Protein AF-T0YZ37-F1 (afdb_monomer_lite)

Foldseek 3Di:
DPPVCQVHDWFWDLVLQVVLCVVDVQWPQQADPVVRDGRFADPHSDPRRGDTDGPDPVSRVVSVVSIDTPDDPDDDDDDDCPPVCVQEDDDDLVPADAPGWYKFKWFWDAAWDADPPRKIWTWTQGPVGRDIDIDIDHCVVVVRSVVSNPDDGGDIDMDTDGHHPDDD

Organism: NCBI:txid410659

Secondary structure (DSSP, 8-state):
--GGGTTSPP-B-HHHHHHHHHH-TTB-SSEETTTTEE-SS-SSSSS------BSSHHHHHHHGGGS-BS-----------TTS-TT--B--TTT--TT-EEEEEEEEEEEEEEPGGG-EEEEEEESS---EEEEEE-GGGTHHHHHHTT--TT-EEEEEEE--SS--

Structure (mmCIF, N/CA/C/O backbone):
data_AF-T0YZ37-F1
#
_entry.id   AF-T0YZ37-F1
#
loop_
_atom_site.group_PDB
_atom_site.id
_atom_site.type_symbol
_atom_site.label_atom_id
_atom_site.label_alt_id
_atom_site.label_comp_id
_atom_site.label_asym_id
_atom_site.label_entity_id
_atom_site.label_seq_id
_atom_site.pdbx_PDB_ins_code
_atom_site.Cartn_x
_atom_site.Cartn_y
_atom_site.Cartn_z
_atom_site.occupancy
_atom_site.B_iso_or_equiv
_atom_site.auth_seq_id
_atom_site.auth_comp_id
_atom_site.auth_asym_id
_atom_site.auth_atom_id
_atom_site.pdbx_PDB_model_num
ATOM 1 N N . ARG A 1 1 ? 19.584 -3.209 -12.941 1.00 94.94 1 ARG A N 1
ATOM 2 C CA . ARG A 1 1 ? 19.536 -2.114 -13.939 1.00 94.94 1 ARG A CA 1
ATOM 3 C C . ARG A 1 1 ? 20.964 -1.894 -14.353 1.00 94.94 1 ARG A C 1
ATOM 5 O O . ARG A 1 1 ? 21.771 -1.927 -13.433 1.00 94.94 1 ARG A O 1
ATOM 12 N N . ASP A 1 2 ? 21.206 -1.588 -15.628 1.00 94.62 2 ASP A N 1
ATOM 13 C CA . ASP A 1 2 ? 22.523 -1.145 -16.099 1.00 94.62 2 ASP A CA 1
ATOM 14 C C . ASP A 1 2 ? 23.151 -0.181 -15.068 1.00 94.62 2 ASP A C 1
ATOM 16 O O . ASP A 1 2 ? 22.488 0.810 -14.712 1.00 94.62 2 ASP A O 1
ATOM 20 N N . PRO A 1 3 ? 24.359 -0.476 -14.545 1.00 95.56 3 PRO A N 1
ATOM 21 C CA . PRO A 1 3 ? 25.015 0.334 -13.527 1.00 95.56 3 PRO A CA 1
ATOM 22 C C . PRO A 1 3 ? 25.089 1.821 -13.885 1.00 95.56 3 PRO A C 1
ATOM 24 O O . PRO A 1 3 ? 24.876 2.662 -13.013 1.00 95.56 3 PRO A O 1
ATOM 27 N N . ALA A 1 4 ? 25.253 2.162 -15.170 1.00 95.94 4 ALA A N 1
ATOM 28 C CA . ALA A 1 4 ? 25.313 3.547 -15.647 1.00 95.94 4 ALA A CA 1
ATOM 29 C C . ALA A 1 4 ? 23.989 4.326 -15.469 1.00 95.94 4 ALA A C 1
ATOM 31 O O . ALA A 1 4 ? 23.938 5.550 -15.628 1.00 95.94 4 ALA A O 1
ATOM 32 N N . ARG A 1 5 ? 22.890 3.629 -15.154 1.00 95.12 5 ARG A N 1
ATOM 33 C CA . ARG A 1 5 ? 21.544 4.196 -14.964 1.00 95.12 5 ARG A CA 1
ATOM 34 C C . ARG A 1 5 ? 21.104 4.233 -13.504 1.00 95.12 5 ARG A C 1
ATOM 36 O O . ARG A 1 5 ? 20.036 4.779 -13.210 1.00 95.12 5 ARG A O 1
ATOM 43 N N . ILE A 1 6 ? 21.875 3.654 -12.584 1.00 94.88 6 ILE A N 1
ATOM 44 C CA . ILE A 1 6 ? 21.584 3.719 -11.147 1.00 94.88 6 ILE A CA 1
ATOM 45 C C . ILE A 1 6 ? 21.623 5.192 -10.702 1.00 94.88 6 ILE A C 1
ATOM 47 O O . ILE A 1 6 ? 22.394 5.992 -11.219 1.00 94.88 6 ILE A O 1
ATOM 51 N N . GLY A 1 7 ? 20.689 5.590 -9.834 1.00 93.62 7 GLY A N 1
ATOM 52 C CA . GLY A 1 7 ? 20.487 6.994 -9.448 1.00 93.62 7 GLY A CA 1
ATOM 53 C C . GLY A 1 7 ? 19.720 7.858 -10.462 1.00 93.62 7 GLY A C 1
ATOM 54 O O . GLY A 1 7 ? 19.136 8.863 -10.071 1.00 93.62 7 GLY A O 1
ATOM 55 N N . ARG A 1 8 ? 19.618 7.455 -11.739 1.00 94.69 8 ARG A N 1
ATOM 56 C CA . ARG A 1 8 ? 18.833 8.187 -12.752 1.00 94.69 8 ARG A CA 1
ATOM 57 C C . ARG A 1 8 ? 17.347 7.803 -12.729 1.00 94.69 8 ARG A C 1
ATOM 59 O O . ARG A 1 8 ? 17.033 6.643 -12.413 1.00 94.69 8 ARG A O 1
ATOM 66 N N . PRO A 1 9 ? 16.435 8.712 -13.142 1.00 94.50 9 PRO A N 1
ATOM 67 C CA . PRO A 1 9 ? 15.014 8.411 -13.286 1.00 94.50 9 PRO A CA 1
ATOM 68 C C . PRO A 1 9 ? 14.767 7.151 -14.121 1.00 94.50 9 PRO A C 1
ATOM 70 O O . PRO A 1 9 ? 15.345 6.964 -15.194 1.00 94.50 9 PRO A O 1
ATOM 73 N N . ARG A 1 10 ? 13.902 6.269 -13.618 1.00 95.69 10 ARG A N 1
ATOM 74 C CA . ARG A 1 10 ? 13.529 5.023 -14.298 1.00 95.69 10 ARG A CA 1
ATOM 75 C C . ARG A 1 10 ? 12.606 5.320 -15.468 1.00 95.69 10 ARG A C 1
ATOM 77 O O . ARG A 1 10 ? 11.658 6.089 -15.337 1.00 95.69 1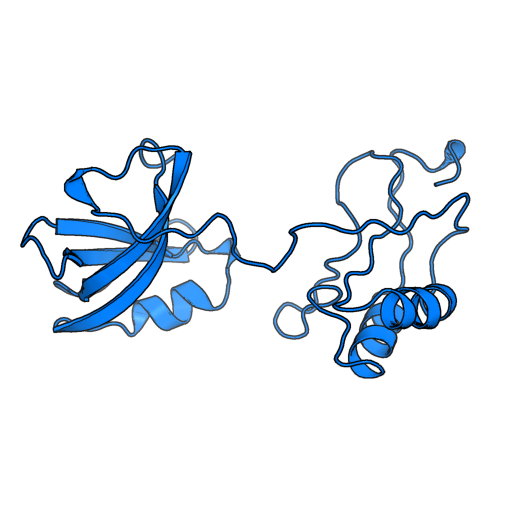0 ARG A O 1
ATOM 84 N N . ARG A 1 11 ? 12.809 4.618 -16.580 1.00 96.06 11 ARG A N 1
ATOM 85 C CA . ARG A 1 11 ? 11.865 4.617 -17.704 1.00 96.06 11 ARG A CA 1
ATOM 86 C C . ARG A 1 11 ? 11.088 3.309 -17.710 1.00 96.06 11 ARG A C 1
ATOM 88 O O . ARG A 1 11 ? 11.616 2.285 -18.129 1.00 96.06 11 ARG A O 1
ATOM 95 N N . VAL A 1 12 ? 9.847 3.345 -17.229 1.00 97.44 12 VAL A N 1
ATOM 96 C CA . VAL A 1 12 ? 8.907 2.212 -17.229 1.00 97.44 12 VAL A CA 1
ATOM 97 C C . VAL A 1 12 ? 7.542 2.723 -17.689 1.00 97.44 12 VAL A C 1
ATOM 99 O O . VAL A 1 12 ? 6.995 3.661 -17.116 1.00 97.44 12 VAL A O 1
ATOM 102 N N . SER A 1 13 ? 6.980 2.128 -18.739 1.00 97.38 13 SER A N 1
ATOM 103 C CA . SER A 1 13 ? 5.713 2.568 -19.321 1.00 97.38 13 SER A CA 1
ATOM 104 C C . SER A 1 13 ? 4.535 2.128 -18.454 1.00 97.38 13 SER A C 1
ATOM 106 O O . SER A 1 13 ? 4.132 0.960 -18.477 1.00 97.38 13 SER A O 1
ATOM 108 N N . ALA A 1 14 ? 3.921 3.084 -17.752 1.00 96.88 14 ALA A N 1
ATOM 109 C CA . ALA A 1 14 ? 2.712 2.848 -16.963 1.00 96.88 14 ALA A CA 1
ATOM 110 C C . ALA A 1 14 ? 1.574 2.229 -17.795 1.00 96.88 14 ALA A C 1
ATOM 112 O O . ALA A 1 14 ? 0.873 1.341 -17.313 1.00 96.88 14 ALA A O 1
ATOM 113 N N . ALA A 1 15 ? 1.432 2.630 -19.064 1.00 97.56 15 ALA A N 1
ATOM 114 C CA . ALA A 1 15 ? 0.443 2.062 -19.978 1.00 97.56 15 ALA A CA 1
ATOM 115 C C . ALA A 1 15 ? 0.663 0.558 -20.216 1.00 97.56 15 ALA A C 1
ATOM 117 O O . ALA A 1 15 ? -0.297 -0.209 -20.181 1.00 97.56 15 ALA A O 1
ATOM 118 N N . SER A 1 16 ? 1.918 0.131 -20.404 1.00 98.19 16 SER A N 1
ATOM 119 C CA . SER A 1 16 ? 2.251 -1.286 -20.596 1.00 98.19 16 SER A CA 1
ATOM 120 C C . SER A 1 16 ? 2.015 -2.123 -19.332 1.00 98.19 16 SER A C 1
ATOM 122 O O . SER A 1 16 ? 1.438 -3.203 -19.416 1.00 98.19 16 SER A O 1
ATOM 124 N N . VAL A 1 17 ? 2.354 -1.594 -18.148 1.00 98.06 17 VAL A N 1
ATOM 125 C CA . VAL A 1 17 ? 2.105 -2.268 -16.860 1.00 98.06 17 VAL A CA 1
ATOM 126 C C . VAL A 1 17 ? 0.608 -2.381 -16.583 1.00 98.06 17 VAL A C 1
ATOM 128 O O . VAL A 1 17 ? 0.128 -3.444 -16.194 1.00 98.06 17 VAL A O 1
ATOM 131 N N . ARG A 1 18 ? -0.155 -1.314 -16.851 1.00 97.81 18 ARG A N 1
ATOM 132 C CA . ARG A 1 18 ? -1.619 -1.323 -16.757 1.00 97.81 18 ARG A CA 1
ATOM 133 C C . ARG A 1 18 ? -2.233 -2.369 -17.687 1.00 97.81 18 ARG A C 1
ATOM 135 O O . ARG A 1 18 ? -3.118 -3.103 -17.257 1.00 97.81 18 ARG A O 1
ATOM 142 N N . ALA A 1 19 ? -1.779 -2.440 -18.938 1.00 98.00 19 ALA A N 1
ATOM 143 C CA . ALA A 1 19 ? -2.253 -3.433 -19.899 1.00 98.00 19 ALA A CA 1
ATOM 144 C C . ALA A 1 19 ? -1.924 -4.864 -19.444 1.00 98.00 19 ALA A C 1
ATOM 146 O O . ALA A 1 19 ? -2.800 -5.724 -19.466 1.00 98.00 19 ALA A O 1
ATOM 147 N N . ALA A 1 20 ? -0.704 -5.101 -18.953 1.00 97.56 20 ALA A N 1
ATOM 148 C CA . ALA A 1 20 ? -0.294 -6.400 -18.430 1.00 97.56 20 ALA A CA 1
ATOM 149 C C . ALA A 1 20 ? -1.151 -6.841 -17.231 1.00 97.56 20 ALA A C 1
ATOM 151 O O . ALA A 1 20 ? -1.652 -7.962 -17.240 1.00 97.56 20 ALA A O 1
ATOM 152 N N . GLN A 1 21 ? -1.384 -5.960 -16.247 1.00 97.31 21 GLN A N 1
ATOM 153 C CA . GLN A 1 21 ? -2.237 -6.271 -15.090 1.00 97.31 21 GLN A CA 1
ATOM 154 C C . GLN A 1 21 ? -3.695 -6.528 -15.494 1.00 97.31 21 GLN A C 1
ATOM 156 O O . GLN A 1 21 ? -4.326 -7.423 -14.948 1.00 97.31 21 GLN A O 1
ATOM 161 N N . ARG A 1 22 ? -4.238 -5.774 -16.460 1.00 96.94 22 ARG A N 1
ATOM 162 C CA . ARG A 1 22 ? -5.602 -6.006 -16.970 1.00 96.94 22 ARG A CA 1
ATOM 163 C C . ARG A 1 22 ? -5.742 -7.340 -17.704 1.00 96.94 22 ARG A C 1
ATOM 165 O O . ARG A 1 22 ? -6.812 -7.928 -17.668 1.00 96.94 22 ARG A O 1
ATOM 172 N N . ALA A 1 23 ? -4.679 -7.801 -18.360 1.00 97.50 23 ALA A N 1
ATOM 173 C CA . ALA A 1 23 ? -4.689 -9.037 -19.134 1.00 97.50 23 ALA A CA 1
ATOM 174 C C . ALA A 1 23 ? -4.552 -10.313 -18.282 1.00 97.50 23 ALA A C 1
ATOM 176 O O . ALA A 1 23 ? -4.825 -11.397 -18.790 1.00 97.50 23 ALA A O 1
ATOM 177 N N . ASP A 1 24 ? -4.103 -10.223 -17.024 1.00 97.38 24 ASP A N 1
ATOM 178 C CA . ASP A 1 24 ? -3.992 -11.384 -16.132 1.00 97.38 24 ASP A CA 1
ATOM 179 C C . ASP A 1 24 ? -4.424 -11.017 -14.696 1.00 97.38 24 ASP A C 1
ATOM 181 O O . ASP A 1 24 ? -3.654 -10.375 -13.975 1.00 97.38 24 ASP A O 1
ATOM 185 N N . PRO A 1 25 ? -5.614 -11.456 -14.230 1.00 96.06 25 PRO A N 1
ATOM 186 C CA . PRO A 1 25 ? -6.153 -11.107 -12.908 1.00 96.06 25 PRO A CA 1
ATOM 187 C C . PRO A 1 25 ? -5.351 -11.703 -11.740 1.00 96.06 25 PRO A C 1
ATOM 189 O O . PRO A 1 25 ? -5.617 -11.415 -10.571 1.00 96.06 25 PRO A O 1
ATOM 192 N N . ARG A 1 26 ? -4.364 -12.559 -12.028 1.00 97.69 26 ARG A N 1
ATOM 193 C CA . ARG A 1 26 ? -3.437 -13.072 -11.016 1.00 97.69 26 ARG A CA 1
ATOM 194 C C . ARG A 1 26 ? -2.339 -12.067 -10.687 1.00 97.69 26 ARG A C 1
ATOM 196 O O . ARG A 1 26 ? -1.674 -12.264 -9.672 1.00 97.69 26 ARG A O 1
ATOM 203 N N . LEU A 1 27 ? -2.137 -11.025 -11.496 1.00 97.94 27 LEU A N 1
ATOM 204 C CA . LEU A 1 27 ? -1.284 -9.890 -11.148 1.00 97.94 27 LEU A CA 1
ATOM 205 C C . LEU A 1 27 ? -2.026 -8.937 -10.211 1.00 97.94 27 LEU A C 1
ATOM 207 O O . LEU A 1 27 ? -3.212 -8.671 -10.387 1.00 97.94 27 LEU A O 1
ATOM 211 N N . PHE A 1 28 ? -1.319 -8.390 -9.228 1.00 96.62 28 PHE A N 1
ATOM 212 C CA . PHE A 1 28 ? -1.910 -7.486 -8.244 1.00 96.62 28 PHE A CA 1
ATOM 213 C C . PHE A 1 28 ? -0.935 -6.377 -7.863 1.00 96.62 28 PHE A C 1
ATOM 215 O O . PHE A 1 28 ? 0.274 -6.543 -7.989 1.00 96.62 28 PHE A O 1
ATOM 222 N N . LEU A 1 29 ? -1.454 -5.236 -7.395 1.00 95.31 29 LEU A N 1
ATOM 223 C CA . LEU A 1 29 ? -0.657 -4.104 -6.895 1.00 95.31 29 LEU A CA 1
ATOM 224 C C . LEU A 1 29 ? 0.522 -3.706 -7.810 1.00 95.31 29 LEU A C 1
ATOM 226 O O . LEU A 1 29 ? 1.586 -3.325 -7.318 1.00 95.31 29 LEU A O 1
ATOM 230 N N . CYS A 1 30 ? 0.347 -3.809 -9.133 1.00 97.25 30 CYS A N 1
ATOM 231 C CA . CYS A 1 30 ? 1.320 -3.356 -10.129 1.00 97.25 30 CYS A CA 1
ATOM 232 C C . CYS A 1 30 ? 0.963 -1.958 -10.665 1.00 97.25 30 CYS A C 1
ATOM 234 O O . CYS A 1 30 ? 1.829 -1.105 -10.873 1.00 97.25 30 CYS A O 1
ATOM 236 N N . TYR A 1 31 ? -0.327 -1.694 -10.851 1.00 96.69 31 TYR A N 1
ATOM 237 C CA . TYR A 1 31 ? -0.852 -0.381 -11.221 1.00 96.69 31 TYR A CA 1
ATOM 238 C C . TYR A 1 31 ? -2.136 -0.101 -10.446 1.00 96.69 31 TYR A C 1
ATOM 240 O O . TYR A 1 31 ? -3.010 -0.969 -10.377 1.00 96.69 31 TYR A O 1
ATOM 248 N N . ASP A 1 32 ? -2.260 1.104 -9.897 1.00 93.00 32 ASP A N 1
ATOM 249 C CA . ASP A 1 32 ? -3.486 1.555 -9.246 1.00 93.00 32 ASP A CA 1
ATOM 250 C C . ASP A 1 32 ? -4.306 2.436 -10.204 1.00 93.00 32 ASP A C 1
ATOM 252 O O . ASP A 1 32 ? -3.885 3.553 -10.517 1.00 93.00 32 ASP A O 1
ATOM 256 N N . PRO A 1 33 ? -5.481 1.978 -10.677 1.00 89.00 33 PRO A N 1
ATOM 257 C CA . PRO A 1 33 ? -6.335 2.784 -11.541 1.00 89.00 33 PRO A CA 1
ATOM 258 C C . PRO A 1 33 ? -6.983 3.974 -10.825 1.00 89.00 33 PRO A C 1
ATOM 260 O O . PRO A 1 33 ? -7.316 4.946 -11.498 1.00 89.00 33 PRO A O 1
ATOM 263 N N . ARG A 1 34 ? -7.144 3.923 -9.496 1.00 87.25 34 ARG A N 1
ATOM 264 C CA . ARG A 1 34 ? -7.820 4.967 -8.708 1.00 87.25 34 ARG A CA 1
ATOM 265 C C . ARG A 1 34 ? -6.939 6.202 -8.592 1.00 87.25 34 ARG A C 1
ATOM 267 O O . ARG A 1 34 ? -7.384 7.311 -8.853 1.00 87.25 34 ARG A O 1
ATOM 274 N N . THR A 1 35 ? -5.664 5.994 -8.268 1.00 87.19 35 THR A N 1
ATOM 275 C CA . THR A 1 35 ? -4.668 7.074 -8.161 1.00 87.19 35 THR A CA 1
ATOM 276 C C . THR A 1 35 ? -3.856 7.280 -9.442 1.00 87.19 35 THR A C 1
ATOM 278 O O . THR A 1 35 ? -3.023 8.179 -9.509 1.00 87.19 35 THR A O 1
ATOM 281 N N . ARG A 1 36 ? -4.080 6.448 -10.470 1.00 89.88 36 ARG A N 1
ATOM 282 C CA . ARG A 1 36 ? -3.307 6.390 -11.725 1.00 89.88 36 ARG A CA 1
ATOM 283 C C . ARG A 1 36 ? -1.803 6.152 -11.512 1.00 89.88 36 ARG A C 1
ATOM 285 O O . ARG A 1 36 ? -1.000 6.481 -12.387 1.00 89.88 36 ARG A O 1
ATOM 292 N N . ARG A 1 37 ? -1.411 5.562 -10.377 1.00 91.31 37 ARG A N 1
ATOM 293 C CA . ARG A 1 37 ? -0.006 5.381 -9.980 1.00 91.31 37 ARG A CA 1
ATOM 294 C C . ARG A 1 37 ? 0.579 4.060 -10.460 1.00 91.31 37 ARG A C 1
ATOM 296 O O . ARG A 1 37 ? -0.048 3.002 -10.398 1.00 91.31 37 ARG A O 1
ATOM 303 N N . LEU A 1 38 ? 1.842 4.129 -10.871 1.00 95.00 38 LEU A N 1
ATOM 304 C CA . LEU A 1 38 ? 2.689 2.964 -11.085 1.00 95.00 38 LEU A CA 1
ATOM 305 C C . LEU A 1 38 ? 3.219 2.472 -9.732 1.00 95.00 38 LEU A C 1
ATOM 307 O O . LEU A 1 38 ? 3.899 3.222 -9.040 1.00 95.00 38 LEU A O 1
ATOM 311 N N . LEU A 1 39 ? 2.920 1.225 -9.360 1.00 95.94 39 LEU A N 1
ATOM 312 C CA . LEU A 1 39 ? 3.282 0.666 -8.046 1.00 95.94 39 LEU A CA 1
ATOM 313 C C . LEU A 1 39 ? 4.503 -0.263 -8.086 1.00 95.94 39 LEU A C 1
ATOM 315 O O . LEU A 1 39 ? 4.966 -0.726 -7.047 1.00 95.94 39 LEU A O 1
ATOM 319 N N . VAL A 1 40 ? 5.012 -0.557 -9.284 1.00 96.69 40 VAL A N 1
ATOM 320 C CA . VAL A 1 40 ? 6.109 -1.517 -9.486 1.00 96.69 40 VAL A CA 1
ATOM 321 C C . VAL A 1 40 ? 7.498 -0.893 -9.464 1.00 96.69 40 VAL A C 1
ATOM 323 O O . VAL A 1 40 ? 8.473 -1.623 -9.314 1.00 96.69 40 VAL A O 1
ATOM 326 N N . ALA A 1 41 ? 7.615 0.420 -9.668 1.00 95.75 41 ALA A N 1
ATOM 327 C CA . ALA A 1 41 ? 8.900 1.099 -9.805 1.00 95.75 41 ALA A CA 1
ATOM 328 C C . ALA A 1 41 ? 9.254 1.837 -8.500 1.00 95.75 41 ALA A C 1
ATOM 330 O O . ALA A 1 41 ? 8.485 2.698 -8.075 1.00 95.75 41 ALA A O 1
ATOM 331 N N . PRO A 1 42 ? 10.397 1.534 -7.858 1.00 94.38 42 PRO A N 1
ATOM 332 C CA . PRO A 1 42 ? 10.799 2.228 -6.640 1.00 94.38 42 PRO A CA 1
ATOM 333 C C . PRO A 1 42 ? 11.251 3.666 -6.928 1.00 94.38 42 PRO A C 1
ATOM 335 O O . PRO A 1 42 ? 11.732 3.979 -8.019 1.00 94.38 42 PRO A O 1
ATOM 338 N N . HIS A 1 43 ? 11.129 4.537 -5.925 1.00 91.88 43 HIS A N 1
ATOM 339 C CA . HIS A 1 43 ? 11.526 5.953 -5.990 1.00 91.88 43 HIS A CA 1
ATOM 340 C C . HIS A 1 43 ? 12.886 6.224 -5.317 1.00 91.88 43 HIS A C 1
ATOM 342 O O . HIS A 1 43 ? 13.199 7.352 -4.963 1.00 91.88 43 HIS A O 1
ATOM 348 N N . THR A 1 44 ? 13.703 5.187 -5.131 1.00 93.44 44 THR A N 1
ATOM 349 C CA . THR A 1 44 ? 15.030 5.265 -4.502 1.00 93.44 44 THR A CA 1
ATOM 350 C C . THR A 1 44 ? 16.146 5.079 -5.540 1.00 93.44 44 THR A C 1
ATOM 352 O O . THR A 1 44 ? 15.895 4.498 -6.609 1.00 93.44 44 THR A O 1
ATOM 355 N N . PRO A 1 45 ? 17.397 5.494 -5.256 1.00 93.62 45 PRO A N 1
ATOM 356 C CA . PRO A 1 45 ? 18.549 5.294 -6.147 1.00 93.62 45 PRO A C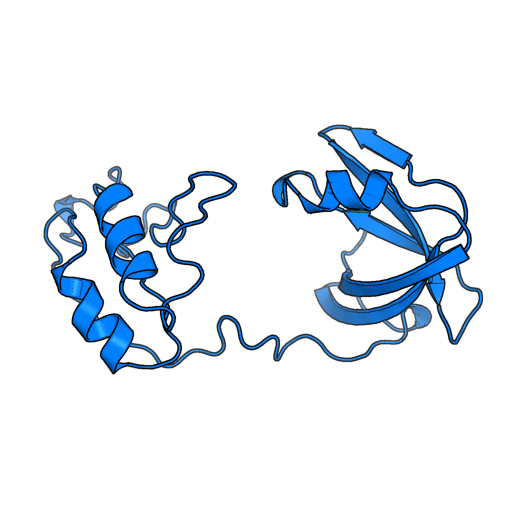A 1
ATOM 357 C C . PRO A 1 45 ? 19.041 3.829 -6.202 1.00 93.62 45 PRO A C 1
ATOM 359 O O . PRO A 1 45 ? 20.209 3.567 -6.451 1.00 93.62 45 PRO A O 1
ATOM 362 N N . CYS A 1 46 ? 18.160 2.848 -5.988 1.00 95.81 46 CYS A N 1
ATOM 363 C CA . CYS A 1 46 ? 18.498 1.426 -5.952 1.00 95.81 46 CYS A CA 1
ATOM 364 C C . CYS A 1 46 ? 18.631 0.791 -7.363 1.00 95.81 46 CYS A C 1
ATOM 366 O O . CYS A 1 46 ? 18.160 1.356 -8.359 1.00 95.81 46 CYS A O 1
ATOM 368 N N . PRO A 1 47 ? 19.205 -0.422 -7.482 1.00 96.62 47 PRO A N 1
ATOM 369 C CA . PRO A 1 47 ? 19.401 -1.093 -8.774 1.00 96.62 47 PRO A CA 1
ATOM 370 C C . PRO A 1 47 ? 18.133 -1.744 -9.355 1.00 96.62 47 PRO A C 1
ATOM 372 O O . PRO A 1 47 ? 18.156 -2.232 -10.490 1.00 96.62 47 PRO A O 1
ATOM 375 N N . ILE A 1 48 ? 17.023 -1.773 -8.611 1.00 97.19 48 ILE A N 1
ATOM 376 C CA . ILE A 1 48 ? 15.761 -2.389 -9.045 1.00 97.19 48 ILE A CA 1
ATOM 377 C C . ILE A 1 48 ? 15.094 -1.518 -10.112 1.00 97.19 48 ILE A C 1
ATOM 379 O O . ILE A 1 48 ? 14.911 -0.322 -9.893 1.00 97.19 48 ILE A O 1
ATOM 383 N N . LEU A 1 49 ? 14.717 -2.103 -11.258 1.00 97.50 49 LEU A N 1
ATOM 384 C CA . LEU A 1 49 ? 13.997 -1.394 -12.326 1.00 97.50 49 LEU A CA 1
ATOM 385 C C . LEU A 1 49 ? 12.493 -1.341 -12.054 1.00 97.50 49 LEU A C 1
ATOM 387 O O . LEU A 1 49 ? 11.922 -0.266 -11.906 1.00 97.50 49 LEU A O 1
ATOM 391 N N . PHE A 1 50 ? 11.865 -2.509 -11.967 1.00 97.50 50 PHE A N 1
ATOM 392 C CA . PHE A 1 50 ? 10.485 -2.680 -11.541 1.00 97.50 50 PHE A CA 1
ATOM 393 C C . PHE A 1 50 ? 10.309 -4.075 -10.929 1.00 97.50 50 PHE A C 1
ATOM 395 O O . PHE A 1 50 ? 11.089 -4.980 -11.223 1.00 97.50 50 PHE A O 1
ATOM 402 N N . GLY A 1 51 ? 9.273 -4.257 -10.113 1.00 97.50 51 GLY A N 1
ATOM 403 C CA . GLY A 1 51 ? 8.851 -5.558 -9.596 1.00 97.50 51 GLY A CA 1
ATOM 404 C C . GLY A 1 51 ? 7.378 -5.812 -9.891 1.00 97.50 51 GLY A C 1
ATOM 405 O O . GLY A 1 51 ? 6.517 -5.131 -9.342 1.00 97.50 51 GLY A O 1
ATOM 406 N N . LEU A 1 52 ? 7.083 -6.786 -10.753 1.00 98.06 52 LEU A N 1
ATOM 407 C CA . LEU A 1 52 ? 5.719 -7.287 -10.938 1.00 98.06 52 LEU A CA 1
ATOM 408 C C . LEU A 1 52 ? 5.367 -8.239 -9.792 1.00 98.06 52 LEU A C 1
ATOM 410 O O . LEU A 1 52 ? 6.190 -9.062 -9.394 1.00 98.06 52 LEU A O 1
ATOM 414 N N . ARG A 1 53 ? 4.131 -8.162 -9.300 1.00 98.19 53 ARG A N 1
ATOM 415 C CA . ARG A 1 53 ? 3.596 -9.070 -8.280 1.00 98.19 53 ARG A CA 1
ATOM 416 C C . ARG A 1 53 ? 2.472 -9.897 -8.876 1.00 98.19 53 ARG A C 1
ATOM 418 O O . ARG A 1 53 ? 1.603 -9.367 -9.568 1.00 98.19 53 ARG A O 1
ATOM 425 N N . GLY A 1 54 ? 2.476 -11.190 -8.586 1.00 97.56 54 GLY A N 1
ATOM 426 C CA . GLY A 1 54 ? 1.426 -12.094 -9.023 1.00 97.56 54 GLY A CA 1
ATOM 427 C C . GLY A 1 54 ? 1.260 -13.273 -8.081 1.00 97.56 54 GLY A C 1
ATOM 428 O O . GLY A 1 54 ? 2.195 -13.656 -7.386 1.00 97.56 54 GLY A O 1
ATOM 429 N N . ARG A 1 55 ? 0.056 -13.844 -8.066 1.00 97.00 55 ARG A N 1
ATOM 430 C CA . ARG A 1 55 ? -0.295 -15.005 -7.231 1.00 97.00 55 ARG A CA 1
ATOM 431 C C . ARG A 1 55 ? 0.387 -16.298 -7.681 1.00 97.00 55 ARG A C 1
ATOM 433 O O . ARG A 1 55 ? 0.497 -17.231 -6.900 1.00 97.00 55 ARG A O 1
ATOM 440 N N . VAL A 1 56 ? 0.837 -16.357 -8.937 1.00 97.00 56 VAL A N 1
ATOM 441 C CA . VAL A 1 56 ? 1.547 -17.508 -9.511 1.00 97.00 56 VAL A CA 1
ATOM 442 C C . VAL A 1 56 ? 2.719 -17.045 -10.373 1.00 97.00 56 VAL A C 1
ATOM 444 O O . VAL A 1 56 ? 2.617 -16.044 -11.089 1.00 97.00 56 VAL A O 1
ATOM 447 N N . ALA A 1 57 ? 3.807 -17.818 -10.362 1.00 97.81 57 ALA A N 1
ATOM 448 C CA . ALA A 1 57 ? 5.021 -17.562 -11.140 1.00 97.81 57 ALA A CA 1
ATOM 449 C C . ALA A 1 57 ? 4.732 -17.327 -12.632 1.00 97.81 57 ALA A C 1
ATOM 451 O O . ALA A 1 57 ? 5.194 -16.353 -13.226 1.00 97.81 57 ALA A O 1
ATOM 452 N N . ALA A 1 58 ? 3.896 -18.185 -13.222 1.00 98.06 58 ALA A N 1
ATOM 453 C CA . ALA A 1 58 ? 3.586 -18.149 -14.647 1.00 98.06 58 ALA A CA 1
ATOM 454 C C . ALA A 1 58 ? 2.928 -16.828 -15.096 1.00 98.06 58 ALA A C 1
ATOM 456 O O . ALA A 1 58 ? 3.159 -16.377 -16.215 1.00 98.06 58 ALA A O 1
ATOM 457 N N . ALA A 1 59 ? 2.136 -16.182 -14.232 1.00 98.00 59 ALA A N 1
ATOM 458 C CA . ALA A 1 59 ? 1.521 -14.888 -14.538 1.00 98.00 59 ALA A CA 1
ATOM 459 C C . ALA A 1 59 ? 2.580 -13.782 -14.634 1.00 98.00 59 ALA A C 1
ATOM 461 O O . ALA A 1 59 ? 2.590 -13.010 -15.591 1.00 98.00 59 ALA A O 1
ATOM 462 N N . VAL A 1 60 ? 3.519 -13.755 -13.683 1.00 98.12 60 VAL A N 1
ATOM 463 C CA . VAL A 1 60 ? 4.632 -12.795 -13.667 1.00 98.12 60 VAL A CA 1
ATOM 464 C C . VAL A 1 60 ? 5.540 -12.995 -14.882 1.00 98.12 60 VAL A C 1
ATOM 466 O O . VAL A 1 60 ? 5.862 -12.029 -15.574 1.00 98.12 60 VAL A O 1
ATOM 469 N N . LEU A 1 61 ? 5.897 -14.246 -15.189 1.00 97.75 61 LEU A N 1
ATOM 470 C CA . LEU A 1 61 ? 6.776 -14.584 -16.312 1.00 97.75 61 LEU A CA 1
ATOM 471 C C . LEU A 1 61 ? 6.163 -14.215 -17.671 1.00 97.75 61 LEU A C 1
ATOM 473 O O . LEU A 1 61 ? 6.845 -13.610 -18.495 1.00 97.75 61 LEU A O 1
ATOM 477 N N . ARG A 1 62 ? 4.868 -14.490 -17.887 1.00 97.88 62 ARG A N 1
ATOM 478 C CA . ARG A 1 62 ? 4.160 -14.082 -19.118 1.00 97.88 62 ARG A CA 1
ATOM 479 C C . ARG A 1 62 ? 4.013 -12.568 -19.252 1.00 97.88 62 ARG A C 1
ATOM 481 O O . ARG A 1 62 ? 3.987 -12.048 -20.366 1.00 97.88 62 ARG A O 1
ATOM 488 N N . ALA A 1 63 ? 3.882 -11.860 -18.135 1.00 97.69 63 ALA A N 1
ATOM 489 C CA . ALA A 1 63 ? 3.683 -10.418 -18.128 1.00 97.69 63 ALA A CA 1
ATOM 490 C C . ALA A 1 63 ? 4.982 -9.626 -18.305 1.00 97.69 63 ALA A C 1
ATOM 492 O O . ALA A 1 63 ? 4.960 -8.579 -18.950 1.00 97.69 63 ALA A O 1
ATOM 493 N N . ARG A 1 64 ? 6.112 -10.128 -17.787 1.00 96.81 64 ARG A N 1
ATOM 494 C CA . ARG A 1 64 ? 7.432 -9.479 -17.873 1.00 96.81 64 ARG A CA 1
ATOM 495 C C . ARG A 1 64 ? 7.772 -8.950 -19.277 1.00 96.81 64 ARG A C 1
ATOM 497 O O . ARG A 1 64 ? 8.064 -7.760 -19.364 1.00 96.81 64 ARG A O 1
ATOM 504 N N . PRO A 1 65 ? 7.721 -9.746 -20.369 1.00 96.50 65 PRO A N 1
ATOM 505 C CA . PRO A 1 65 ? 8.083 -9.255 -21.703 1.00 96.50 65 PRO A CA 1
ATOM 506 C C . PRO A 1 65 ? 7.086 -8.237 -22.280 1.00 96.50 65 PRO A C 1
ATOM 508 O O . PRO A 1 65 ? 7.413 -7.541 -23.233 1.00 96.50 65 PRO A O 1
ATOM 511 N N . ARG A 1 66 ? 5.876 -8.120 -21.715 1.00 97.00 66 ARG A N 1
ATOM 512 C CA . ARG A 1 66 ? 4.854 -7.155 -22.157 1.00 97.00 66 ARG A CA 1
ATOM 513 C C . ARG A 1 66 ? 5.065 -5.760 -21.561 1.00 97.00 66 ARG A C 1
ATOM 515 O O . ARG A 1 66 ? 4.457 -4.796 -22.029 1.00 97.00 66 ARG A O 1
ATOM 522 N N . VAL A 1 67 ? 5.897 -5.639 -20.524 1.00 97.81 67 VAL A N 1
ATOM 523 C CA . VAL A 1 67 ? 6.221 -4.360 -19.886 1.00 97.81 67 VAL A CA 1
ATOM 524 C C . VAL A 1 67 ? 7.312 -3.653 -20.683 1.00 97.81 67 VAL A C 1
ATOM 526 O O . VAL A 1 67 ? 8.434 -4.138 -20.791 1.00 97.81 67 VAL A O 1
ATOM 529 N N . ARG A 1 68 ? 6.995 -2.467 -21.206 1.00 98.19 68 ARG A N 1
ATOM 530 C CA . ARG A 1 68 ? 7.962 -1.604 -21.892 1.00 98.19 68 ARG A CA 1
ATOM 531 C C . ARG A 1 68 ? 8.732 -0.783 -20.863 1.00 98.19 68 ARG A C 1
ATOM 533 O O . ARG A 1 68 ? 8.128 -0.018 -20.111 1.00 98.19 68 ARG A O 1
ATOM 540 N N . ALA A 1 69 ? 10.051 -0.917 -20.849 1.00 97.19 69 ALA A N 1
ATOM 541 C CA . ALA A 1 69 ? 10.950 -0.193 -19.957 1.00 97.19 69 ALA A CA 1
ATOM 542 C C . ALA A 1 69 ? 12.309 0.050 -20.635 1.00 97.19 69 ALA A C 1
ATOM 544 O O . ALA A 1 69 ? 12.543 -0.409 -21.751 1.00 97.19 69 ALA A O 1
ATOM 545 N N . GLU A 1 70 ? 13.212 0.763 -19.962 1.00 96.81 70 GLU A N 1
ATOM 546 C CA . GLU A 1 70 ? 14.639 0.710 -20.303 1.00 96.81 70 GLU A CA 1
ATOM 547 C C . GLU A 1 70 ? 15.199 -0.724 -20.198 1.00 96.81 70 GLU A C 1
ATOM 549 O O . GLU A 1 70 ? 14.580 -1.564 -19.536 1.00 96.81 70 GLU A O 1
ATOM 554 N N . PRO A 1 71 ? 16.349 -1.022 -20.837 1.00 95.81 71 PRO A N 1
ATOM 555 C CA . PRO A 1 71 ? 16.890 -2.376 -20.881 1.00 95.81 71 PRO A CA 1
ATOM 556 C C . PRO A 1 71 ? 16.992 -3.039 -19.502 1.00 95.81 71 PRO A C 1
ATOM 558 O O . PRO A 1 71 ? 17.550 -2.491 -18.545 1.00 95.81 71 PRO A O 1
ATOM 561 N N . VAL A 1 72 ? 16.434 -4.246 -19.411 1.00 96.31 72 VAL A N 1
A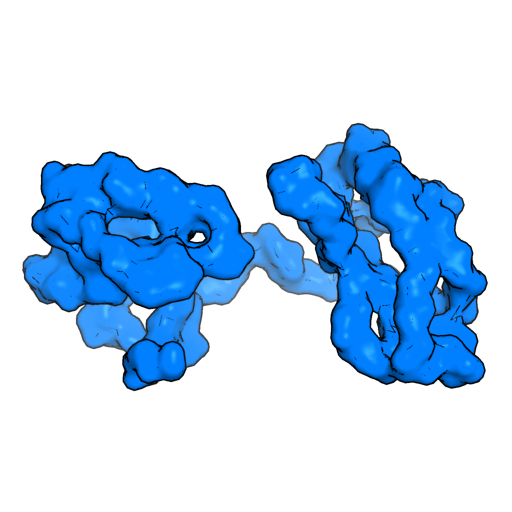TOM 562 C CA . VAL A 1 72 ? 16.516 -5.088 -18.218 1.00 96.31 72 VAL A CA 1
ATOM 563 C C . VAL A 1 72 ? 17.838 -5.839 -18.264 1.00 96.31 72 VAL A C 1
ATOM 565 O O . VAL A 1 72 ? 17.972 -6.791 -19.020 1.00 96.31 72 VAL A O 1
ATOM 568 N N . GLU A 1 73 ? 18.792 -5.433 -17.432 1.00 96.62 73 GLU A N 1
ATOM 569 C CA . GLU A 1 73 ? 20.083 -6.125 -17.331 1.00 96.62 73 GLU A CA 1
ATOM 570 C C . GLU A 1 73 ? 19.943 -7.536 -16.736 1.00 96.62 73 GLU A C 1
ATOM 572 O O . GLU A 1 73 ? 20.495 -8.497 -17.256 1.00 96.62 73 GLU A O 1
ATOM 577 N N . ARG A 1 74 ? 19.187 -7.674 -15.639 1.00 96.12 74 ARG A N 1
ATOM 578 C CA . ARG A 1 74 ? 18.964 -8.941 -14.927 1.00 96.12 74 ARG A CA 1
ATOM 579 C C . ARG A 1 74 ? 17.557 -8.971 -14.353 1.00 96.12 74 ARG A C 1
ATOM 581 O O . ARG A 1 74 ? 16.965 -7.923 -14.082 1.00 96.12 74 ARG A O 1
ATOM 588 N N . TRP A 1 75 ? 17.032 -10.170 -14.142 1.00 96.69 75 TRP A N 1
ATOM 589 C CA . TRP A 1 75 ? 15.760 -10.385 -13.463 1.00 96.69 75 TRP A CA 1
ATOM 590 C C . TRP A 1 75 ? 15.828 -11.647 -12.606 1.00 96.69 75 TRP A C 1
ATOM 592 O O . TRP A 1 75 ? 16.606 -12.554 -12.882 1.00 96.69 75 TRP A O 1
ATOM 602 N N . MET A 1 76 ? 15.005 -11.684 -11.564 1.00 97.75 76 MET A N 1
ATOM 603 C CA . MET A 1 76 ? 14.848 -12.834 -10.682 1.00 97.75 76 MET A CA 1
ATOM 604 C C . MET A 1 76 ? 13.385 -12.919 -10.254 1.00 97.75 76 MET A C 1
ATOM 606 O O . MET A 1 76 ? 12.701 -11.896 -10.157 1.00 97.75 76 MET A O 1
ATOM 610 N N . LEU A 1 77 ? 12.904 -14.138 -10.025 1.00 97.81 77 LEU A N 1
ATOM 611 C CA . LEU A 1 77 ? 11.584 -14.393 -9.469 1.00 97.81 77 LEU A CA 1
ATOM 612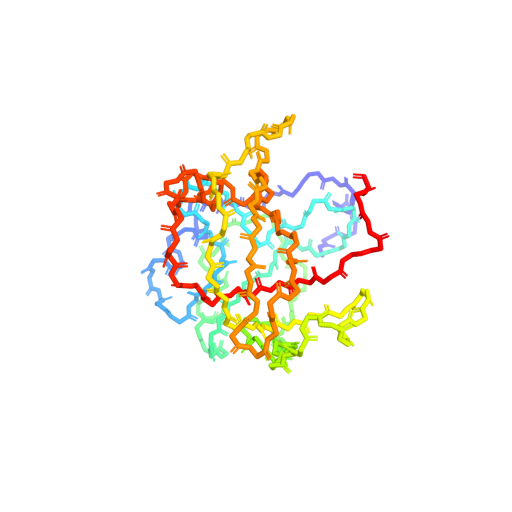 C C . LEU A 1 77 ? 11.733 -14.827 -8.011 1.00 97.81 77 LEU A C 1
ATOM 614 O O . LEU A 1 77 ? 12.466 -15.764 -7.720 1.00 97.81 77 LEU A O 1
ATOM 618 N N . PHE A 1 78 ? 11.002 -14.169 -7.114 1.00 98.12 78 PHE A N 1
ATOM 619 C CA . PHE A 1 78 ? 10.985 -14.498 -5.692 1.00 98.12 78 PHE A CA 1
ATOM 620 C C . PHE A 1 78 ? 9.603 -14.989 -5.275 1.00 98.12 78 PHE A C 1
ATOM 622 O O . PHE A 1 78 ? 8.585 -14.408 -5.661 1.00 98.12 78 PHE A O 1
ATOM 629 N N . ARG A 1 79 ? 9.569 -16.012 -4.419 1.00 97.62 79 ARG A N 1
ATOM 630 C CA . ARG A 1 79 ? 8.402 -16.288 -3.577 1.00 97.62 79 ARG A CA 1
ATOM 631 C C . ARG A 1 79 ? 8.491 -15.371 -2.359 1.00 97.62 79 ARG A C 1
ATOM 633 O O . ARG A 1 79 ? 9.530 -15.315 -1.715 1.00 97.62 79 ARG A O 1
ATOM 640 N N . THR A 1 80 ? 7.425 -14.632 -2.068 1.00 97.06 80 THR A N 1
ATOM 641 C CA . THR A 1 80 ? 7.403 -13.644 -0.978 1.00 97.06 80 THR A CA 1
ATOM 642 C C . THR A 1 80 ? 6.117 -13.775 -0.170 1.00 97.06 80 THR A C 1
ATOM 644 O O . THR A 1 80 ? 5.148 -14.365 -0.646 1.00 97.06 80 THR A O 1
ATOM 647 N N . ASN A 1 81 ? 6.087 -13.186 1.023 1.00 95.75 81 ASN A N 1
ATOM 648 C CA . ASN A 1 81 ? 4.878 -13.031 1.831 1.00 95.75 81 ASN A CA 1
ATOM 649 C C . ASN A 1 81 ? 4.062 -11.769 1.472 1.00 95.75 81 ASN A C 1
ATOM 651 O O . ASN A 1 81 ? 3.105 -11.423 2.164 1.00 95.75 81 ASN A O 1
ATOM 655 N N . GLN A 1 82 ? 4.407 -11.052 0.397 1.00 95.06 82 GLN A N 1
ATOM 656 C CA . GLN A 1 82 ? 3.713 -9.817 0.031 1.00 95.06 82 GLN A CA 1
ATOM 657 C C . GLN A 1 82 ? 2.244 -10.077 -0.319 1.00 95.06 82 GLN A C 1
ATOM 659 O O . GLN A 1 82 ? 1.924 -10.967 -1.104 1.00 95.06 82 GLN A O 1
ATOM 664 N N . GLY A 1 83 ? 1.350 -9.249 0.226 1.00 90.94 83 GLY A N 1
ATOM 665 C CA . GLY A 1 83 ? -0.090 -9.352 -0.026 1.00 90.94 83 GLY A CA 1
ATOM 666 C C . GLY A 1 83 ? -0.784 -10.519 0.683 1.00 90.94 83 GLY A C 1
ATOM 667 O O . GLY A 1 83 ? -1.938 -10.787 0.367 1.00 90.94 83 GLY A O 1
ATOM 668 N N . THR A 1 84 ? -0.110 -11.204 1.616 1.00 91.00 84 THR A N 1
ATOM 669 C CA . THR A 1 84 ? -0.700 -12.311 2.394 1.00 91.00 84 THR A CA 1
ATOM 670 C C . THR A 1 84 ? -1.448 -11.843 3.642 1.00 91.00 84 THR A C 1
ATOM 672 O O . THR A 1 84 ? -2.388 -12.504 4.063 1.00 91.00 84 THR A O 1
ATOM 675 N N . GLY A 1 85 ? -1.051 -10.707 4.227 1.00 91.50 85 GLY A N 1
ATOM 676 C CA . GLY A 1 85 ? -1.612 -10.234 5.496 1.00 91.50 85 GLY A CA 1
ATOM 677 C C . GLY A 1 85 ? -1.186 -11.063 6.715 1.00 91.50 85 GLY A C 1
ATOM 678 O O . GLY A 1 85 ? -1.801 -10.942 7.766 1.00 91.50 85 GLY A O 1
ATOM 679 N N . ASP A 1 86 ? -0.137 -11.877 6.587 1.00 91.56 86 ASP A N 1
ATOM 680 C CA . ASP A 1 86 ? 0.440 -12.736 7.632 1.00 91.56 86 ASP A CA 1
ATOM 681 C C . ASP A 1 86 ? 0.751 -12.034 8.969 1.00 91.56 86 ASP A C 1
ATOM 683 O O . ASP A 1 86 ? 0.616 -12.623 10.037 1.00 91.56 86 ASP A O 1
ATOM 687 N N . HIS A 1 87 ? 1.138 -10.762 8.921 1.00 89.31 87 HIS A N 1
ATOM 688 C CA . HIS A 1 87 ? 1.454 -9.931 10.083 1.00 89.31 87 HIS A CA 1
ATOM 689 C C . HIS A 1 87 ? 0.218 -9.412 10.837 1.00 89.31 87 HIS A C 1
ATOM 691 O O . HIS A 1 87 ? 0.360 -8.820 11.910 1.00 89.31 87 HIS A O 1
ATOM 697 N N . PHE A 1 88 ? -0.993 -9.608 10.308 1.00 92.12 88 PHE A N 1
ATOM 698 C CA . PHE A 1 88 ? -2.221 -9.165 10.955 1.00 92.12 88 PHE A CA 1
ATOM 699 C C . PHE A 1 88 ? -2.809 -10.252 11.850 1.00 92.12 88 PHE A C 1
ATOM 701 O O . PHE A 1 88 ? -3.559 -11.127 11.420 1.00 92.12 88 PHE A O 1
ATOM 708 N N . VAL A 1 89 ? -2.523 -10.133 13.140 1.00 93.25 89 VAL A N 1
ATOM 709 C CA . VAL A 1 89 ? -3.100 -10.982 14.186 1.00 93.25 89 VAL A CA 1
ATOM 710 C C . VAL A 1 89 ? -4.165 -10.226 14.970 1.00 93.25 89 VAL A C 1
ATOM 712 O O . VAL A 1 89 ? -4.082 -9.003 15.112 1.00 93.25 89 VAL A O 1
ATOM 715 N N . ARG A 1 90 ? -5.162 -10.941 15.504 1.00 93.62 90 ARG A N 1
ATOM 716 C CA . ARG A 1 90 ? -6.128 -10.329 16.421 1.00 93.62 90 ARG A CA 1
ATOM 717 C C . ARG A 1 90 ? -5.377 -9.818 17.644 1.00 93.62 90 ARG A C 1
ATOM 719 O O . ARG A 1 90 ? -4.593 -10.565 18.229 1.00 93.62 90 ARG A O 1
ATOM 726 N N . ARG A 1 91 ? -5.611 -8.570 18.033 1.00 92.00 91 ARG A N 1
ATOM 727 C CA . ARG A 1 91 ? -5.000 -7.972 19.222 1.00 92.00 91 ARG A CA 1
ATOM 728 C C . ARG A 1 91 ? -6.057 -7.349 20.106 1.00 92.00 91 ARG A C 1
ATOM 730 O O . ARG A 1 91 ? -7.078 -6.867 19.628 1.00 92.00 91 ARG A O 1
ATOM 737 N N . ASP A 1 92 ? -5.777 -7.376 21.397 1.00 91.31 92 ASP A N 1
ATOM 738 C CA . ASP A 1 92 ? -6.455 -6.519 22.350 1.00 91.31 92 ASP A CA 1
ATOM 739 C C . ASP A 1 92 ? -5.818 -5.123 22.279 1.00 91.31 92 ASP A C 1
ATOM 741 O O . ASP A 1 92 ? -4.603 -5.027 22.484 1.00 91.31 92 ASP A O 1
ATOM 745 N N . PRO A 1 93 ? -6.579 -4.056 21.974 1.00 90.00 93 PRO A N 1
ATOM 746 C CA . PRO A 1 93 ? -6.061 -2.692 21.987 1.00 90.00 93 PRO A CA 1
ATOM 747 C C . PRO A 1 93 ? -5.373 -2.298 23.298 1.00 90.00 93 PRO A C 1
ATOM 749 O O . PRO A 1 93 ? -4.381 -1.569 23.248 1.00 90.00 93 PRO A O 1
ATOM 752 N N . ALA A 1 94 ? -5.827 -2.808 24.448 1.00 87.69 94 ALA A N 1
ATOM 753 C CA . ALA A 1 94 ? -5.232 -2.487 25.745 1.00 87.69 94 ALA A CA 1
ATOM 754 C C . ALA A 1 94 ? -3.784 -3.002 25.864 1.00 87.69 94 ALA A C 1
ATOM 756 O O . ALA A 1 94 ? -2.904 -2.292 26.346 1.00 87.69 94 ALA A O 1
ATOM 757 N N . ALA A 1 95 ? -3.507 -4.199 25.335 1.00 88.44 95 ALA A N 1
ATOM 758 C CA . ALA A 1 95 ? -2.190 -4.845 25.370 1.00 88.44 95 ALA A CA 1
ATOM 759 C C . ALA A 1 95 ? -1.393 -4.705 24.057 1.00 88.44 95 ALA A C 1
ATOM 761 O O . ALA A 1 95 ? -0.336 -5.319 23.876 1.00 88.44 95 ALA A O 1
ATOM 762 N N . TRP A 1 96 ? -1.900 -3.943 23.085 1.00 91.00 96 TRP A N 1
ATOM 763 C CA . TRP A 1 96 ? -1.256 -3.812 21.784 1.00 91.00 96 TRP A CA 1
ATOM 764 C C . TRP A 1 96 ? -0.002 -2.943 21.913 1.00 91.00 96 TRP A C 1
ATOM 766 O O . TRP A 1 96 ? -0.110 -1.753 22.150 1.00 91.00 96 TRP A O 1
ATOM 776 N N . LEU A 1 97 ? 1.191 -3.502 21.720 1.00 90.38 97 LEU A N 1
ATOM 777 C CA . LEU A 1 97 ? 2.437 -2.727 21.763 1.00 90.38 97 LEU A CA 1
ATOM 778 C C . LEU A 1 97 ? 2.690 -1.924 20.469 1.00 90.38 97 LEU A C 1
ATOM 780 O O . LEU A 1 97 ? 2.373 -2.417 19.378 1.00 90.38 97 LEU A O 1
ATOM 784 N N . PRO A 1 98 ? 3.302 -0.729 20.552 1.00 92.00 98 PRO A N 1
ATOM 785 C CA . PRO A 1 98 ? 3.788 -0.007 19.380 1.00 92.00 98 PRO A CA 1
ATOM 786 C C . PRO A 1 98 ? 4.720 -0.837 18.485 1.00 92.00 98 PRO A C 1
ATOM 788 O O . PRO A 1 98 ? 5.344 -1.810 18.912 1.00 92.00 98 PRO A O 1
ATOM 791 N N . GLY A 1 99 ? 4.760 -0.497 17.196 1.00 91.56 99 GLY A N 1
ATOM 792 C CA . GLY A 1 99 ? 5.533 -1.223 16.185 1.00 91.56 99 GLY A CA 1
ATOM 793 C C . GLY A 1 99 ? 4.949 -2.590 15.809 1.00 91.56 99 GLY A C 1
ATOM 794 O O . GLY A 1 99 ? 5.562 -3.342 15.049 1.00 91.56 99 GLY A O 1
ATOM 795 N N . ARG A 1 100 ? 3.761 -2.943 16.318 1.00 92.38 100 ARG A N 1
ATOM 796 C CA . ARG A 1 100 ? 3.052 -4.179 15.963 1.00 92.38 100 ARG A CA 1
ATOM 797 C C . ARG A 1 100 ? 1.847 -3.883 15.085 1.00 92.38 100 ARG A C 1
ATOM 799 O O . ARG A 1 100 ? 1.092 -2.947 15.349 1.00 92.38 100 ARG A O 1
ATOM 806 N N . SER A 1 101 ? 1.629 -4.739 14.095 1.00 94.44 101 SER A N 1
ATOM 807 C CA . SER A 1 101 ? 0.397 -4.773 13.312 1.00 94.44 101 SER A CA 1
ATOM 808 C C . SER A 1 101 ? -0.589 -5.790 13.871 1.00 94.44 101 SER A C 1
ATOM 810 O O . SER A 1 101 ? -0.217 -6.725 14.592 1.00 94.44 101 SER A O 1
ATOM 812 N N . GLY A 1 102 ? -1.860 -5.593 13.551 1.00 94.69 102 GLY A N 1
ATOM 813 C CA . GLY A 1 102 ? -2.939 -6.437 14.023 1.00 94.69 102 GLY A CA 1
ATOM 814 C C . GLY A 1 102 ? -4.304 -5.923 13.604 1.00 94.69 102 GLY A C 1
ATOM 815 O O . GLY A 1 102 ? -4.422 -5.002 12.789 1.00 94.69 102 GLY A O 1
ATOM 816 N N . TRP A 1 103 ? -5.330 -6.540 14.171 1.00 94.75 103 TRP A N 1
ATOM 817 C CA . TRP A 1 103 ? -6.708 -6.117 13.995 1.00 94.75 103 TRP A CA 1
ATOM 818 C C . TRP A 1 103 ? -7.542 -6.328 15.257 1.00 94.75 103 TRP A C 1
ATOM 820 O O . TRP A 1 103 ? -7.240 -7.193 16.081 1.00 94.75 103 TRP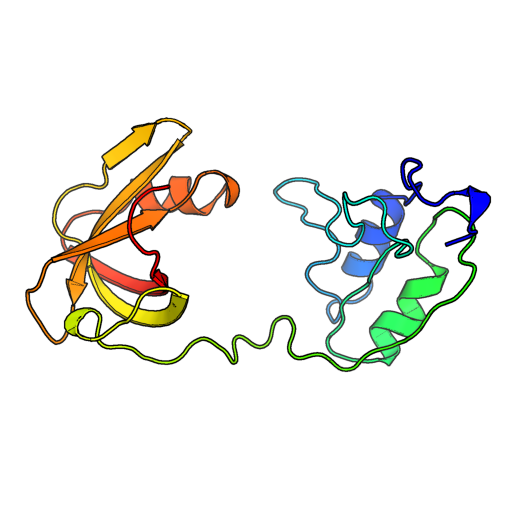 A O 1
ATOM 830 N N . PHE A 1 104 ? -8.613 -5.550 15.386 1.00 94.56 104 PHE A N 1
ATOM 831 C CA . PHE A 1 104 ? -9.629 -5.705 16.427 1.00 94.56 104 PHE A CA 1
ATOM 832 C C . PHE A 1 104 ? -10.995 -5.238 15.916 1.00 94.56 104 PHE A C 1
ATOM 834 O O . PHE A 1 104 ? -11.081 -4.522 14.916 1.00 94.56 104 PHE A O 1
ATOM 841 N N . ASP A 1 105 ? -12.049 -5.672 16.601 1.00 94.56 105 ASP A N 1
ATOM 842 C CA . ASP A 1 105 ? -13.419 -5.219 16.365 1.00 94.56 105 ASP A CA 1
ATOM 843 C C . ASP A 1 105 ? -13.763 -4.133 17.394 1.00 94.56 105 ASP A C 1
ATOM 845 O O . ASP A 1 105 ? -13.457 -4.289 18.582 1.00 94.56 105 ASP A O 1
ATOM 849 N N . GLY A 1 106 ? -14.404 -3.055 16.951 1.00 94.50 106 GLY A N 1
ATOM 850 C CA . GLY A 1 106 ? -14.800 -1.951 17.815 1.00 94.50 106 GLY A CA 1
ATOM 851 C C . GLY A 1 106 ? -15.999 -1.174 17.288 1.00 94.50 106 GLY A C 1
ATOM 852 O O . GLY A 1 106 ? -16.428 -1.362 16.149 1.00 94.50 106 GLY A O 1
ATOM 853 N N . THR A 1 107 ? -16.542 -0.311 18.139 1.00 95.88 107 THR A N 1
ATOM 854 C CA . THR A 1 107 ? -17.703 0.535 17.833 1.00 95.88 107 THR A CA 1
ATOM 855 C C . THR A 1 107 ? -17.292 1.996 17.874 1.00 95.88 107 THR A C 1
ATOM 857 O O . THR A 1 107 ? -16.634 2.406 18.828 1.00 95.88 107 THR A O 1
ATOM 860 N N . VAL A 1 108 ? -17.654 2.766 16.849 1.00 96.88 108 VAL A N 1
ATOM 861 C CA . VAL A 1 108 ? -17.355 4.199 16.757 1.00 96.88 108 VAL A CA 1
ATOM 862 C C . VAL A 1 108 ? -18.044 4.956 17.882 1.00 96.88 108 VAL A C 1
ATOM 864 O O . VAL A 1 108 ? -19.243 4.786 18.101 1.00 96.88 108 VAL A O 1
ATOM 867 N N . ILE A 1 109 ? -17.270 5.801 18.562 1.00 94.81 109 ILE A N 1
ATOM 868 C CA . ILE A 1 109 ? -17.761 6.739 19.567 1.00 94.81 109 ILE A CA 1
ATOM 869 C C . ILE A 1 109 ? -17.531 8.178 19.105 1.00 94.81 109 ILE A C 1
ATOM 871 O O . ILE A 1 109 ? -16.411 8.569 18.762 1.00 94.81 109 ILE A O 1
ATOM 875 N N . GLY A 1 110 ? -18.610 8.959 19.090 1.00 92.56 110 GLY A N 1
ATOM 876 C CA . GLY A 1 110 ? -18.617 10.321 18.574 1.00 92.56 110 GLY A CA 1
ATOM 877 C C . GLY A 1 110 ? -18.377 10.427 17.064 1.00 92.56 110 GLY A C 1
ATOM 878 O O . GLY A 1 110 ? -18.249 9.443 16.335 1.00 92.56 110 GLY A O 1
ATOM 879 N N . ALA A 1 111 ? -18.327 11.668 16.583 1.00 93.56 111 ALA A N 1
ATOM 880 C CA . ALA A 1 111 ? -18.108 11.963 15.173 1.00 93.56 111 ALA A CA 1
ATOM 881 C C . ALA A 1 111 ? -16.608 11.940 14.803 1.00 93.56 111 ALA A C 1
ATOM 883 O O . ALA A 1 111 ? -15.769 12.391 15.590 1.00 93.56 111 ALA A O 1
ATOM 884 N N . PRO A 1 112 ? -16.246 11.486 13.589 1.00 95.50 112 PRO A N 1
ATOM 885 C CA . PRO A 1 112 ? -14.878 11.566 13.092 1.00 95.50 112 PRO A CA 1
ATOM 886 C C . PRO A 1 112 ? -14.430 13.027 12.925 1.00 95.50 112 PRO A C 1
ATOM 888 O O . PRO A 1 112 ? -15.169 13.875 12.421 1.00 95.50 112 PRO A O 1
ATOM 891 N N . LEU A 1 113 ? -13.179 13.318 13.279 1.00 93.94 113 LEU A N 1
ATOM 892 C CA . LEU A 1 113 ? -12.585 14.651 13.199 1.00 93.94 113 LEU A CA 1
ATOM 893 C C . LEU A 1 113 ? -11.608 14.749 12.028 1.00 93.94 113 LEU A C 1
ATOM 895 O O . LEU A 1 113 ? -10.826 13.839 11.747 1.00 93.94 113 LEU A O 1
ATOM 899 N N . ARG A 1 114 ? -11.629 15.886 11.329 1.00 91.75 114 ARG A N 1
ATOM 900 C CA . ARG A 1 114 ? -10.665 16.180 10.262 1.00 91.75 114 ARG A CA 1
ATOM 901 C C . ARG A 1 114 ? -9.404 16.782 10.874 1.00 91.75 114 ARG A C 1
ATOM 903 O O . ARG A 1 114 ? -9.475 17.814 11.530 1.00 91.75 114 ARG A O 1
ATOM 910 N N . GLY A 1 115 ? -8.264 16.149 10.624 1.00 86.00 115 GLY A N 1
ATOM 911 C CA . GLY A 1 115 ? -6.955 16.664 11.007 1.00 86.00 115 GLY A CA 1
ATOM 912 C C . GLY A 1 115 ? -6.293 17.493 9.896 1.00 86.00 115 GLY A C 1
ATOM 913 O O . GLY A 1 115 ? -6.732 17.450 8.737 1.00 86.00 115 GLY A O 1
ATOM 914 N N . PRO A 1 116 ? -5.198 18.208 10.219 1.00 84.50 116 PRO A N 1
ATOM 915 C CA . PRO A 1 116 ? -4.330 18.845 9.229 1.00 84.50 116 PRO A CA 1
ATOM 916 C C . PRO A 1 116 ? -3.884 17.856 8.145 1.00 84.50 116 PRO A C 1
ATOM 918 O O . PRO A 1 116 ? -3.825 16.652 8.378 1.00 84.50 116 PRO A O 1
ATOM 921 N N . GLY A 1 117 ? -3.606 18.332 6.931 1.00 82.75 117 GLY A N 1
ATOM 922 C CA . GLY A 1 117 ? -3.104 17.470 5.852 1.00 82.75 117 GLY A CA 1
ATOM 923 C C . GLY A 1 117 ? -4.100 16.430 5.322 1.00 82.75 117 GLY A C 1
ATOM 924 O O . GLY A 1 117 ? -3.710 15.586 4.526 1.00 82.75 117 GLY A O 1
ATOM 925 N N . GLY A 1 118 ? -5.378 16.478 5.721 1.00 87.38 118 GLY A N 1
ATOM 926 C CA . GLY A 1 118 ? -6.434 15.601 5.200 1.00 87.38 118 GLY A CA 1
ATOM 927 C C . GLY A 1 118 ? -6.607 14.276 5.949 1.00 87.38 118 GLY A C 1
ATOM 928 O O . GLY A 1 118 ? -7.404 13.440 5.506 1.00 87.38 118 GLY A O 1
ATOM 929 N N . HIS A 1 119 ? -5.909 14.096 7.074 1.00 90.94 119 HIS A N 1
ATOM 930 C CA . HIS A 1 119 ? -6.109 12.979 7.997 1.00 90.94 119 HIS A CA 1
ATOM 931 C C . HIS A 1 119 ? -7.517 12.997 8.601 1.00 90.94 119 HIS A C 1
ATOM 933 O O . HIS A 1 119 ? -8.166 14.043 8.688 1.00 90.94 119 HIS A O 1
ATOM 939 N N . VAL A 1 120 ? -7.999 11.830 9.016 1.00 94.38 120 VAL A N 1
ATOM 940 C CA . VAL A 1 120 ? -9.270 11.700 9.736 1.00 94.38 120 VAL A CA 1
ATOM 941 C C . VAL A 1 120 ? -9.025 10.859 10.971 1.00 94.38 120 VAL A C 1
ATOM 943 O O . VAL A 1 120 ? -8.588 9.715 10.845 1.00 94.38 120 VAL A O 1
ATOM 946 N N . SER A 1 121 ? -9.272 11.431 12.142 1.00 95.06 121 SER A N 1
ATOM 947 C CA . SER A 1 121 ? -9.252 10.707 13.405 1.00 95.06 121 SER A CA 1
ATOM 948 C C . SER A 1 121 ? -10.665 10.299 13.797 1.00 95.06 121 SER A C 1
ATOM 950 O O . SER A 1 121 ? -11.639 10.988 13.509 1.00 95.06 121 SER A O 1
ATOM 952 N N . PHE A 1 122 ? -10.777 9.146 14.433 1.00 95.94 122 PHE A N 1
ATOM 953 C CA . PHE A 1 122 ? -12.013 8.643 15.018 1.00 95.94 122 PHE A CA 1
ATOM 954 C C . PHE A 1 122 ? -11.641 7.769 16.208 1.00 95.94 122 PHE A C 1
ATOM 956 O O . PHE A 1 122 ? -10.499 7.317 16.323 1.00 95.94 122 PHE A O 1
ATOM 963 N N . VAL A 1 123 ? -12.583 7.546 17.112 1.00 95.56 123 VAL A N 1
ATOM 964 C CA . VAL A 1 123 ? -12.329 6.799 18.341 1.00 95.56 123 VAL A CA 1
ATOM 965 C C . VAL A 1 123 ? -13.265 5.601 18.379 1.00 95.56 123 VAL A C 1
ATOM 967 O O . VAL A 1 123 ? -14.420 5.700 17.971 1.00 95.56 123 VAL A O 1
ATOM 970 N N . LEU A 1 124 ? -12.747 4.455 18.820 1.00 95.31 124 LEU A N 1
ATOM 971 C CA . LEU A 1 124 ? -13.514 3.223 18.968 1.00 95.31 124 LEU A CA 1
ATOM 972 C C . LEU A 1 124 ? -13.541 2.766 20.424 1.00 95.31 124 LEU A C 1
ATOM 974 O O . LEU A 1 124 ? -12.519 2.842 21.097 1.00 95.31 124 LEU A O 1
ATOM 978 N N . HIS A 1 125 ? -14.646 2.183 20.875 1.00 93.88 125 HIS A N 1
ATOM 979 C CA . HIS A 1 125 ? -14.623 1.244 21.999 1.00 93.88 125 HIS A CA 1
ATOM 980 C C . HIS A 1 125 ? -14.328 -0.161 21.481 1.00 93.88 125 HIS A C 1
ATOM 982 O O . HIS A 1 125 ? -14.908 -0.592 20.481 1.00 93.88 125 HIS A O 1
ATOM 988 N N . SER A 1 126 ? -13.428 -0.884 22.148 1.00 87.12 126 SER A N 1
ATOM 989 C CA . SER A 1 126 ? -13.183 -2.294 21.841 1.00 87.12 126 SER A CA 1
ATOM 990 C C . SER A 1 126 ? -14.421 -3.126 22.179 1.00 87.12 126 SER A C 1
ATOM 992 O O . SER A 1 126 ? -15.133 -2.860 23.140 1.00 87.12 126 SER A O 1
ATOM 994 N N . ALA A 1 127 ? -14.673 -4.201 21.431 1.00 74.44 127 ALA A N 1
ATOM 995 C CA . ALA A 1 127 ? -15.765 -5.120 21.769 1.00 74.44 127 ALA A CA 1
ATOM 996 C C . ALA A 1 127 ? -15.578 -5.831 23.129 1.00 74.44 127 ALA A C 1
ATOM 998 O O . ALA A 1 127 ? -16.526 -6.420 23.642 1.00 74.44 127 ALA A O 1
ATOM 999 N N . ARG A 1 128 ? -14.355 -5.838 23.680 1.00 74.38 128 ARG A N 1
ATOM 1000 C CA . ARG A 1 128 ? -14.019 -6.484 24.964 1.00 74.38 128 ARG A CA 1
ATOM 1001 C C . ARG A 1 128 ? -13.874 -5.509 26.129 1.00 74.38 128 ARG A C 1
ATOM 1003 O O . ARG A 1 128 ? -13.950 -5.946 27.269 1.00 74.38 128 ARG A O 1
ATOM 1010 N N . ASP A 1 129 ? -13.631 -4.238 25.835 1.00 73.12 129 ASP A N 1
ATOM 1011 C CA . ASP A 1 129 ? -13.324 -3.210 26.823 1.00 73.12 129 ASP A CA 1
ATOM 1012 C C . ASP A 1 129 ? -13.868 -1.864 26.327 1.00 73.12 129 ASP A C 1
ATOM 1014 O O . ASP A 1 129 ? -13.694 -1.502 25.162 1.00 73.12 129 ASP A O 1
ATOM 1018 N N . ALA A 1 130 ? -14.509 -1.116 27.223 1.00 71.88 130 ALA A N 1
ATOM 1019 C CA . ALA A 1 130 ? -14.976 0.240 26.967 1.00 71.88 130 ALA A CA 1
ATOM 1020 C C . ALA A 1 130 ? -13.827 1.259 26.844 1.00 71.88 130 ALA A C 1
ATOM 1022 O O . ALA A 1 130 ? -14.083 2.436 26.607 1.00 71.88 130 ALA A O 1
ATOM 1023 N N . ALA A 1 131 ? -12.564 0.843 26.986 1.00 80.81 131 ALA A N 1
ATOM 1024 C CA . ALA A 1 131 ? -11.417 1.697 26.720 1.00 80.81 131 ALA A CA 1
ATOM 1025 C C . ALA A 1 131 ? -11.476 2.317 25.310 1.00 80.81 131 ALA A C 1
ATOM 1027 O O . ALA A 1 131 ? -11.606 1.628 24.292 1.00 80.81 131 ALA A O 1
ATOM 1028 N N . ALA A 1 132 ? -11.343 3.644 25.266 1.00 89.31 132 ALA A N 1
ATOM 1029 C CA . ALA A 1 132 ? -11.307 4.428 24.042 1.00 89.31 132 ALA A CA 1
ATOM 1030 C C . ALA A 1 132 ? -9.993 4.206 23.276 1.00 89.31 132 ALA A C 1
ATOM 1032 O O . ALA A 1 132 ? -8.897 4.429 23.791 1.00 89.31 132 ALA A O 1
ATOM 1033 N N . VAL A 1 133 ? -10.110 3.801 22.014 1.00 92.69 133 VAL A N 1
ATOM 1034 C CA . VAL A 1 133 ? -8.994 3.499 21.116 1.00 92.69 133 VAL A CA 1
ATOM 1035 C C . VAL A 1 133 ? -8.957 4.536 19.991 1.00 92.69 133 VAL A C 1
ATOM 1037 O O . VAL A 1 133 ? -9.758 4.448 19.051 1.00 92.69 133 VAL A O 1
ATOM 1040 N N . PRO A 1 134 ? -8.045 5.524 20.044 1.00 92.69 134 PRO A N 1
ATOM 1041 C CA . PRO A 1 134 ? -7.901 6.501 18.975 1.00 92.69 134 PRO A CA 1
ATOM 1042 C C . PRO A 1 134 ? -7.336 5.838 17.715 1.00 92.69 134 PRO A C 1
ATOM 1044 O O . PRO A 1 134 ? -6.342 5.113 17.752 1.00 92.69 134 PRO A O 1
ATOM 1047 N N . CYS A 1 135 ? -7.971 6.115 16.583 1.00 94.19 135 CYS A N 1
ATOM 1048 C CA . CYS A 1 135 ? -7.611 5.604 15.269 1.00 94.19 135 CYS A CA 1
ATOM 1049 C C . CYS A 1 135 ? -7.414 6.769 14.293 1.00 94.19 135 CYS A C 1
ATOM 1051 O O . CYS A 1 135 ? -8.086 7.796 14.387 1.00 94.19 135 CYS A O 1
ATOM 1053 N N . ILE A 1 136 ? -6.503 6.605 13.329 1.00 94.12 136 ILE A N 1
ATOM 1054 C CA . ILE A 1 136 ? -6.224 7.616 12.302 1.00 94.12 136 ILE A CA 1
ATOM 1055 C C . ILE A 1 136 ? -6.238 6.961 10.919 1.00 94.12 136 ILE A C 1
ATOM 1057 O O . ILE A 1 136 ? -5.487 6.025 10.644 1.00 94.12 136 ILE A O 1
ATOM 1061 N N . ALA A 1 137 ? -7.059 7.497 10.018 1.00 93.06 137 ALA A N 1
ATOM 1062 C CA . ALA A 1 137 ? -6.991 7.236 8.587 1.00 93.06 137 ALA A CA 1
ATOM 1063 C C . ALA A 1 137 ? -6.106 8.300 7.915 1.00 93.06 137 ALA A C 1
ATOM 1065 O O . ALA A 1 137 ? -6.493 9.466 7.785 1.00 93.06 137 ALA A O 1
ATOM 1066 N N . PHE A 1 138 ? -4.902 7.910 7.484 1.00 88.56 138 PHE A N 1
ATOM 1067 C CA . PHE A 1 138 ? -3.930 8.856 6.933 1.00 88.56 138 PHE A CA 1
ATOM 1068 C C . PHE A 1 138 ? -4.235 9.268 5.483 1.00 88.56 138 PHE A C 1
ATOM 1070 O O . PHE A 1 138 ? -4.540 8.410 4.654 1.00 88.56 138 PHE A O 1
ATOM 1077 N N . GLU A 1 139 ? -4.052 10.551 5.134 1.00 84.19 139 GLU A N 1
ATOM 1078 C CA . GLU A 1 139 ? -4.279 11.081 3.776 1.00 84.19 139 GLU A CA 1
ATOM 1079 C C . GLU A 1 139 ? -3.622 10.276 2.645 1.00 84.19 139 GLU A C 1
ATOM 1081 O O . GLU A 1 139 ? -4.312 10.041 1.651 1.00 84.19 139 GLU A O 1
ATOM 1086 N N . PRO A 1 140 ? -2.380 9.756 2.768 1.00 78.50 140 PRO A N 1
ATOM 1087 C CA . PRO A 1 140 ? -1.723 9.026 1.682 1.00 78.50 140 PRO A CA 1
ATOM 1088 C C . PRO A 1 140 ? -2.497 7.805 1.170 1.00 78.50 140 PRO A C 1
ATOM 1090 O O . PRO A 1 140 ? -2.256 7.351 0.052 1.00 78.50 140 PRO A O 1
ATOM 1093 N N . THR A 1 141 ? -3.443 7.286 1.957 1.00 74.12 141 THR A N 1
ATOM 1094 C CA . THR A 1 141 ? -4.339 6.189 1.561 1.00 74.12 141 THR A CA 1
ATOM 1095 C C . THR A 1 141 ? -5.471 6.629 0.619 1.00 74.12 141 THR A C 1
ATOM 1097 O O . THR A 1 141 ? -6.156 5.774 0.060 1.00 74.12 141 THR A O 1
ATOM 1100 N N . LYS A 1 142 ? -5.633 7.943 0.401 1.00 77.00 142 LYS A N 1
ATOM 1101 C CA . LYS A 1 142 ? -6.555 8.665 -0.498 1.00 77.00 142 LYS A CA 1
ATOM 1102 C C . LYS A 1 142 ? -8.042 8.372 -0.289 1.00 77.00 142 LYS A C 1
ATOM 1104 O O . LYS A 1 142 ? -8.807 9.280 0.011 1.00 77.00 142 LYS A O 1
ATOM 1109 N N . THR A 1 143 ? -8.467 7.121 -0.432 1.00 82.31 143 THR A N 1
ATOM 1110 C CA . THR A 1 143 ? -9.875 6.718 -0.335 1.00 82.31 143 THR A CA 1
ATOM 1111 C C . THR A 1 143 ? -10.320 6.466 1.102 1.00 82.31 143 THR A C 1
ATOM 1113 O O . THR A 1 143 ? -11.470 6.733 1.431 1.00 82.31 143 THR A O 1
ATOM 1116 N N . LEU A 1 144 ? -9.428 5.983 1.973 1.00 88.94 144 LEU A N 1
ATOM 1117 C CA . LEU A 1 144 ? -9.791 5.635 3.352 1.00 88.94 144 LEU A CA 1
ATOM 1118 C C . LEU A 1 144 ? -10.266 6.842 4.184 1.00 88.94 144 LEU A C 1
ATOM 1120 O O . LEU A 1 144 ? -11.295 6.703 4.836 1.00 88.94 144 LEU A O 1
ATOM 1124 N N . PRO A 1 145 ? -9.635 8.036 4.133 1.00 87.69 145 PRO A N 1
ATOM 1125 C CA . PRO A 1 145 ? -10.125 9.198 4.873 1.00 87.69 145 PRO A CA 1
ATOM 1126 C C . PRO A 1 145 ? -11.500 9.659 4.375 1.00 87.69 145 PRO A C 1
ATOM 1128 O O . PRO A 1 145 ? -12.308 10.146 5.154 1.00 87.69 145 PRO A O 1
ATOM 1131 N N . ALA A 1 146 ? -11.797 9.508 3.079 1.00 88.50 146 ALA A N 1
ATOM 1132 C CA . ALA A 1 146 ? -13.106 9.868 2.531 1.00 88.50 146 ALA A CA 1
ATOM 1133 C C . ALA A 1 146 ? -14.232 8.980 3.086 1.00 88.50 146 ALA A C 1
ATOM 1135 O O . ALA A 1 146 ? -15.308 9.494 3.377 1.00 88.50 146 ALA A O 1
ATOM 1136 N N . VAL A 1 147 ? -13.963 7.683 3.269 1.00 91.81 147 VAL A N 1
ATOM 1137 C CA . VAL A 1 147 ? -14.892 6.739 3.911 1.00 91.81 147 VAL A CA 1
ATOM 1138 C C . VAL A 1 147 ? -14.963 6.988 5.418 1.00 91.81 147 VAL A C 1
ATOM 1140 O O . VAL A 1 147 ? -16.052 7.071 5.966 1.00 91.81 147 VAL A O 1
ATOM 1143 N N . ALA A 1 148 ? -13.824 7.201 6.085 1.00 94.06 148 ALA A N 1
ATOM 1144 C CA . ALA A 1 148 ? -13.775 7.435 7.530 1.00 94.06 148 ALA A CA 1
ATOM 1145 C C . ALA A 1 148 ? -14.558 8.687 7.976 1.00 94.06 148 ALA A C 1
ATOM 1147 O O . ALA A 1 148 ? -15.062 8.726 9.088 1.00 94.06 148 ALA A O 1
ATOM 1148 N N . ARG A 1 149 ? -14.701 9.703 7.111 1.00 93.56 149 ARG A N 1
ATOM 1149 C CA . ARG A 1 149 ? -15.531 10.899 7.380 1.00 93.56 149 ARG A CA 1
ATOM 1150 C C . ARG A 1 149 ? -17.028 10.620 7.439 1.00 93.56 149 ARG A C 1
ATOM 1152 O O . ARG A 1 149 ? -17.759 11.480 7.908 1.00 93.56 149 ARG A O 1
ATOM 1159 N N . GLN A 1 150 ? -17.467 9.497 6.884 1.00 95.06 150 GLN A N 1
ATOM 1160 C CA . GLN A 1 150 ? -18.877 9.114 6.841 1.00 95.06 150 GLN A CA 1
ATOM 1161 C C . GLN A 1 150 ? -19.270 8.261 8.047 1.00 95.06 150 GLN A C 1
ATOM 1163 O O . GLN A 1 150 ? -20.439 7.922 8.170 1.00 95.06 150 GLN A O 1
ATOM 1168 N N . LEU A 1 151 ? -18.304 7.910 8.905 1.00 96.69 151 LEU A N 1
ATOM 1169 C CA . LEU A 1 151 ? -18.576 7.168 10.126 1.00 96.69 151 LEU A CA 1
ATOM 1170 C C . LEU A 1 151 ? -19.479 7.979 11.048 1.00 96.69 151 LEU A C 1
ATOM 1172 O O . LEU A 1 151 ? -19.299 9.190 11.203 1.00 96.69 151 LEU A O 1
ATOM 1176 N N . VAL A 1 152 ? -20.403 7.279 11.686 1.00 95.94 152 VAL A N 1
ATOM 1177 C CA . VAL A 1 152 ? -21.286 7.816 12.716 1.00 95.94 152 VAL A CA 1
ATOM 1178 C C . VAL A 1 152 ? -21.158 6.995 13.990 1.00 95.94 152 VAL A C 1
ATOM 1180 O O . VAL A 1 152 ? -20.700 5.850 13.984 1.00 95.94 152 VAL A O 1
ATOM 1183 N N . GLU A 1 153 ? -21.543 7.596 15.109 1.00 96.75 153 GLU A N 1
ATOM 1184 C CA . GLU A 1 153 ? -21.561 6.904 16.391 1.00 96.75 153 GLU A CA 1
ATOM 1185 C C . GLU A 1 153 ? -22.430 5.638 16.323 1.00 96.75 153 GLU A C 1
ATOM 1187 O O . GLU A 1 153 ? -23.520 5.642 15.751 1.00 96.75 153 GLU A O 1
ATOM 1192 N N . GLY A 1 154 ? -21.926 4.542 16.894 1.00 95.44 154 GLY A N 1
ATOM 1193 C CA . GLY A 1 154 ? -22.580 3.233 16.851 1.00 95.44 154 GLY A CA 1
ATOM 1194 C C . GLY A 1 154 ? -22.167 2.341 15.674 1.00 95.44 154 GLY A C 1
ATOM 1195 O O . GLY A 1 154 ? -22.453 1.139 15.710 1.00 95.44 154 GLY A O 1
ATOM 1196 N N . ASP A 1 155 ? -21.443 2.865 14.676 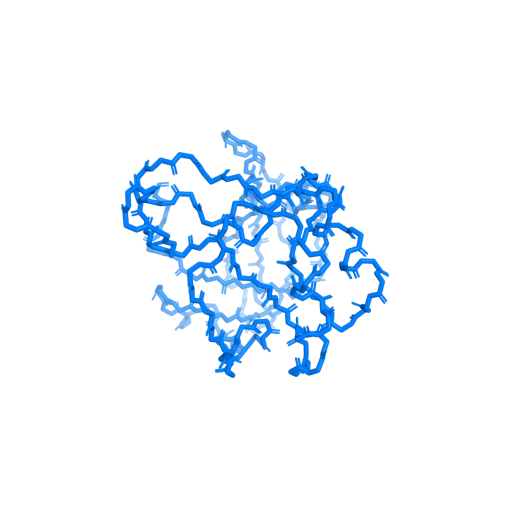1.00 96.94 155 ASP A N 1
ATOM 1197 C CA . ASP A 1 155 ? -20.897 2.049 13.587 1.00 96.94 155 ASP A CA 1
ATOM 1198 C C . ASP A 1 155 ? -19.953 0.969 14.127 1.00 96.94 155 ASP A C 1
ATOM 1200 O O . ASP A 1 155 ? -19.019 1.246 14.882 1.00 96.94 155 ASP A O 1
ATOM 1204 N N . ARG A 1 156 ? -20.162 -0.282 13.704 1.00 95.56 156 ARG A N 1
ATOM 1205 C CA . ARG A 1 156 ? -19.313 -1.420 14.084 1.00 95.56 156 ARG A CA 1
ATOM 1206 C C . ARG A 1 156 ? -18.283 -1.691 13.003 1.00 95.56 156 ARG A C 1
ATOM 1208 O O . ARG A 1 156 ? -18.632 -1.991 11.863 1.00 95.56 156 ARG A O 1
ATOM 1215 N N . LEU A 1 157 ? -17.010 -1.642 13.374 1.00 94.69 157 LEU A N 1
ATOM 1216 C CA . LEU A 1 157 ? -15.891 -1.746 12.449 1.00 94.69 157 LEU A CA 1
ATOM 1217 C C . LEU A 1 157 ? -14.918 -2.838 12.882 1.00 94.69 157 LEU A C 1
ATOM 1219 O O . LEU A 1 157 ? -14.673 -3.049 14.069 1.00 94.69 157 LEU A O 1
ATOM 1223 N N . ARG A 1 158 ? -14.276 -3.462 11.892 1.00 94.69 158 ARG A N 1
ATOM 1224 C CA . ARG A 1 158 ? -13.006 -4.159 12.092 1.00 94.69 158 ARG A CA 1
ATOM 1225 C C . ARG A 1 158 ? -11.878 -3.285 11.579 1.00 94.69 158 ARG A C 1
ATOM 1227 O O . ARG A 1 158 ? -11.802 -3.016 10.380 1.00 94.69 158 ARG A O 1
ATOM 1234 N N . VAL A 1 159 ? -10.975 -2.891 12.467 1.00 93.62 159 VAL A N 1
ATOM 1235 C CA . VAL A 1 159 ? -9.808 -2.086 12.101 1.00 93.62 159 VAL A CA 1
ATOM 1236 C C . VAL A 1 159 ? -8.605 -2.989 11.913 1.00 93.62 159 VAL A C 1
ATOM 1238 O O . VAL A 1 159 ? -8.309 -3.817 12.767 1.00 93.62 159 VAL A O 1
ATOM 1241 N N . TRP A 1 160 ? -7.902 -2.793 10.800 1.00 94.62 160 TRP A N 1
ATOM 1242 C CA . TRP A 1 160 ? -6.619 -3.416 10.494 1.00 94.62 160 TRP A CA 1
ATOM 1243 C C . TRP A 1 160 ? -5.577 -2.310 10.410 1.00 94.62 160 TRP A C 1
ATOM 1245 O O . TRP A 1 160 ? -5.759 -1.348 9.662 1.00 94.62 160 TRP A O 1
ATOM 1255 N N . GLY A 1 161 ? -4.492 -2.426 11.165 1.00 93.38 161 GLY A N 1
ATOM 1256 C CA . GLY A 1 161 ? -3.497 -1.365 11.213 1.00 93.38 161 GLY A CA 1
ATOM 1257 C C . GLY A 1 161 ? -2.277 -1.722 12.039 1.00 93.38 161 GLY A C 1
ATOM 1258 O O . GLY A 1 161 ? -2.070 -2.879 12.407 1.00 93.38 161 GLY A O 1
ATOM 1259 N N . SER A 1 162 ? -1.474 -0.703 12.317 1.00 93.31 162 SER A N 1
ATOM 1260 C CA . SER A 1 162 ? -0.293 -0.777 13.172 1.00 93.31 162 SER A CA 1
ATOM 1261 C C . SER A 1 162 ? -0.408 0.269 14.267 1.00 93.31 162 SER A C 1
ATOM 1263 O O . SER A 1 162 ? -0.855 1.383 13.997 1.00 93.31 162 SER A O 1
ATOM 1265 N N . ARG A 1 163 ? 0.024 -0.069 15.483 1.00 90.62 163 ARG A N 1
ATOM 1266 C CA . ARG A 1 163 ? 0.135 0.911 16.567 1.00 90.62 163 ARG A CA 1
ATOM 1267 C C . ARG A 1 163 ? 1.480 1.626 16.466 1.00 90.62 163 ARG A C 1
ATOM 1269 O O . ARG A 1 163 ? 2.511 0.967 16.347 1.00 90.62 163 ARG A O 1
ATOM 1276 N N . THR A 1 164 ? 1.464 2.952 16.495 1.00 85.69 164 THR A N 1
ATOM 1277 C CA . THR A 1 164 ? 2.666 3.797 16.556 1.00 85.69 164 THR A CA 1
ATOM 1278 C C . THR A 1 164 ? 2.882 4.298 17.985 1.00 85.69 164 THR A C 1
ATOM 1280 O O . THR A 1 164 ? 1.969 4.220 18.807 1.00 85.69 164 THR A O 1
ATOM 1283 N N . ASP A 1 165 ? 4.074 4.818 18.284 1.00 75.31 165 ASP A N 1
ATOM 1284 C CA . ASP A 1 165 ? 4.434 5.388 19.597 1.00 75.31 165 ASP A CA 1
ATOM 1285 C C . ASP A 1 165 ? 3.735 6.731 19.915 1.00 75.31 165 ASP A C 1
ATOM 1287 O O . ASP A 1 165 ? 4.022 7.368 20.921 1.00 75.31 165 ASP A O 1
ATOM 1291 N N . GLY A 1 166 ? 2.799 7.170 19.071 1.00 60.69 166 GLY A N 1
ATOM 1292 C CA . GLY A 1 166 ? 2.170 8.490 19.118 1.00 60.69 166 GLY A CA 1
ATOM 1293 C C . GLY A 1 166 ? 2.196 9.162 17.743 1.00 60.69 166 GLY A C 1
ATOM 1294 O O . GLY A 1 166 ? 2.650 8.543 16.771 1.00 60.69 166 GLY A O 1
ATOM 1295 N N . PRO A 1 167 ? 1.662 10.388 17.614 1.00 51.59 167 PRO A N 1
ATOM 1296 C CA . PRO A 1 167 ? 1.767 11.145 16.376 1.00 51.59 167 PRO A CA 1
ATOM 1297 C C . PRO A 1 167 ? 3.231 11.548 16.146 1.00 51.59 167 PRO A C 1
ATOM 1299 O O . PRO A 1 167 ? 3.827 12.230 16.975 1.00 51.59 167 PRO A O 1
ATOM 1302 N N . THR A 1 168 ? 3.799 11.098 15.029 1.00 42.56 168 THR A N 1
ATOM 1303 C CA . THR A 1 168 ? 4.953 11.748 14.386 1.00 42.56 168 THR A CA 1
ATOM 1304 C C . THR A 1 168 ? 4.498 12.981 13.631 1.00 42.56 168 THR A C 1
ATOM 1306 O O . THR A 1 168 ? 3.449 12.853 12.952 1.00 42.56 168 THR A O 1
#

pLDDT: mean 92.48, std 7.8, range [42.56, 98.19]

Radius of gyration: 20.05 Å; chains: 1; bounding box: 48×37×49 Å

InterPro domains:
  IPR013696 TiaS, FLD domain [PF08489] (1-87)

Sequence (168 aa):
RDPARIGRPRRVSAASVRAAQRADPRLFLCYDPRTRRLLVAPHTPCPILFGLRGRVAAAVLRARPRVRAEPVERWMLFRTNQGTGDHFVRRDPAAWLPGRSGWFDGTVIGAPLRGPGGHVSFVLHSARDAAAVPCIAFEPTKTLPAVARQLVEGDRLRVWGSRTDGPT